Protein AF-B7CBS1-F1 (afdb_monomer)

Foldseek 3Di:
DPDPP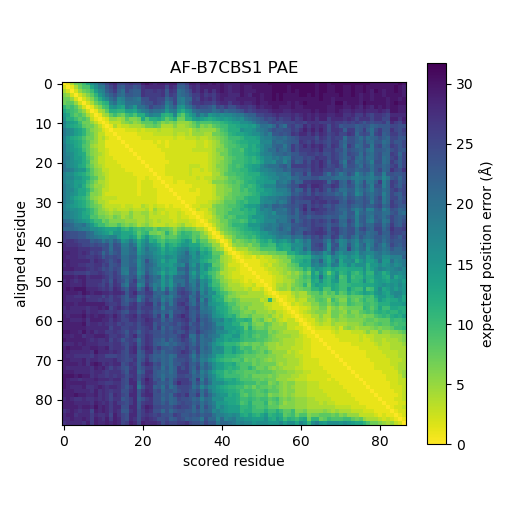DPPPPDDPVNLVVVLVVVVADSCCVVVVDVGRHDPPVVVVVVVVCVVCVVVVVVLVPDDPVVVVVVVVVVVVVVVVVVVVVD

Organism: NCBI:txid518637

Solvent-accessible surface area (backbone atoms only — not comparable to full-atom values): 5311 Å² total; per-residue (Å²): 145,85,86,75,84,71,79,75,69,80,78,5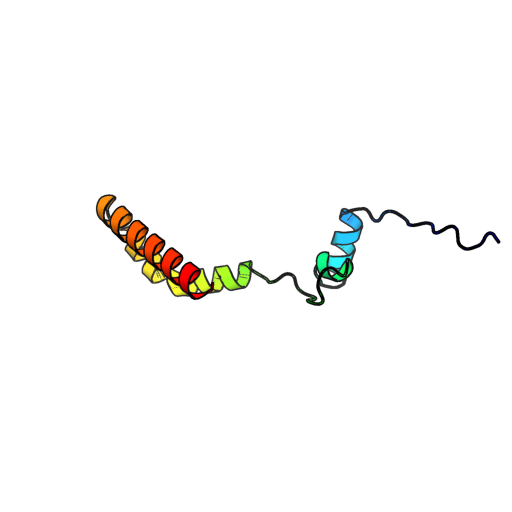1,71,68,59,47,50,54,52,17,60,73,70,69,35,24,58,51,29,77,70,66,77,39,92,53,49,57,62,80,60,58,62,62,56,49,51,50,54,44,65,75,41,42,69,61,52,59,56,58,66,73,50,55,72,70,58,48,50,52,52,51,53,52,51,54,53,52,52,53,54,52,57,60,71,78,105

Sequence (87 aa):
MLLLLWIVRKIEIYELCTLADYFNVSTDYILGRTENKATPDTTSAFESLLVENYSSLKELRNLNLDEKAIVTSIIANCVNLINLKNK

Radius of gyration: 23.12 Å; Cα contacts (8 Å, |Δi|>4): 26; chains: 1; bounding box: 62×30×50 Å

Secondary structure (DSSP, 8-state):
--S---------HHHHHHHHHHHT--HHHHTTS-S-SSPP-HHHHHHHHHHHHHHHHHHHHTS-HHHHHHHHHHHHHHHHHHHHHT-

Structure (mmCIF, N/CA/C/O backbone):
data_AF-B7CBS1-F1
#
_entry.id   AF-B7CBS1-F1
#
loop_
_atom_site.group_PDB
_atom_site.id
_atom_site.type_symbol
_atom_site.label_atom_id
_atom_site.label_alt_id
_atom_site.label_comp_id
_atom_site.label_asym_id
_atom_site.label_entity_id
_atom_site.label_seq_id
_atom_site.pdbx_PDB_ins_code
_atom_site.Cartn_x
_atom_site.Cartn_y
_atom_site.Cartn_z
_atom_site.occupancy
_atom_site.B_iso_or_equiv
_atom_site.auth_seq_id
_atom_site.auth_comp_id
_atom_site.auth_asym_id
_atom_site.auth_atom_id
_atom_site.pdbx_PDB_model_num
ATOM 1 N N . MET A 1 1 ? 43.220 -13.605 -27.002 1.00 59.84 1 MET A N 1
ATOM 2 C CA . MET A 1 1 ? 42.877 -13.280 -25.598 1.00 59.84 1 MET A CA 1
ATOM 3 C C . MET A 1 1 ? 42.615 -11.776 -25.414 1.00 59.84 1 MET A C 1
ATOM 5 O O . MET A 1 1 ? 43.141 -11.214 -24.478 1.00 59.84 1 MET A O 1
ATOM 9 N N . LEU A 1 2 ? 41.826 -11.095 -26.261 1.00 51.53 2 LEU A N 1
ATOM 10 C CA . LEU A 1 2 ? 41.507 -9.659 -26.076 1.00 51.53 2 LEU A CA 1
ATOM 11 C C . LEU A 1 2 ? 40.247 -9.247 -26.879 1.00 51.53 2 LEU A C 1
ATOM 13 O O . LEU A 1 2 ? 40.304 -8.346 -27.702 1.00 51.53 2 LEU A O 1
ATOM 17 N N . LEU A 1 3 ? 39.109 -9.933 -26.708 1.00 52.84 3 LEU A N 1
ATOM 18 C CA . LEU A 1 3 ? 37.845 -9.527 -27.368 1.00 52.84 3 LEU A CA 1
ATOM 19 C C . LEU A 1 3 ? 36.630 -9.467 -26.433 1.00 52.84 3 LEU A C 1
ATOM 21 O O . LEU A 1 3 ? 35.524 -9.187 -26.873 1.00 52.84 3 LEU A O 1
ATOM 25 N N . LEU A 1 4 ? 36.827 -9.685 -25.134 1.00 49.66 4 LEU A N 1
ATOM 26 C CA . LEU A 1 4 ? 35.751 -9.680 -24.141 1.00 49.66 4 LEU A CA 1
ATOM 27 C C . LEU A 1 4 ? 36.109 -8.807 -22.936 1.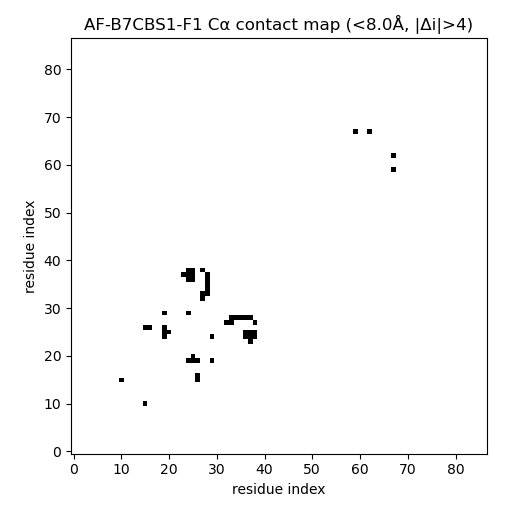00 49.66 4 LEU A C 1
ATOM 29 O O . LEU A 1 4 ? 35.765 -9.134 -21.805 1.00 49.66 4 LEU A O 1
ATOM 33 N N . LEU A 1 5 ? 36.788 -7.675 -23.159 1.00 48.25 5 LEU A N 1
ATOM 34 C CA . LEU A 1 5 ? 36.777 -6.608 -22.159 1.00 48.25 5 LEU A CA 1
ATOM 35 C C . LEU A 1 5 ? 35.447 -5.861 -22.305 1.00 48.25 5 LEU A C 1
ATOM 37 O O . LEU A 1 5 ? 35.346 -4.818 -22.942 1.00 48.25 5 LEU A O 1
ATOM 41 N N . TRP A 1 6 ? 34.411 -6.528 -21.800 1.00 48.47 6 TRP A N 1
ATOM 42 C CA . TRP A 1 6 ? 33.158 -5.981 -21.311 1.00 48.47 6 TRP A CA 1
ATOM 43 C C . TRP A 1 6 ? 33.214 -4.458 -21.120 1.00 48.47 6 TRP A C 1
ATOM 45 O O . TRP A 1 6 ? 33.659 -3.952 -20.089 1.00 48.47 6 TRP A O 1
ATOM 55 N N . ILE A 1 7 ? 32.699 -3.716 -22.099 1.00 53.69 7 ILE A N 1
ATOM 56 C CA . ILE A 1 7 ? 32.161 -2.388 -21.831 1.00 53.69 7 ILE A CA 1
ATOM 57 C C . ILE A 1 7 ? 30.857 -2.664 -21.087 1.00 53.69 7 ILE A C 1
ATOM 59 O O . ILE A 1 7 ? 29.786 -2.736 -21.685 1.00 53.69 7 ILE A O 1
ATOM 63 N N . VAL A 1 8 ? 30.940 -2.878 -19.772 1.00 60.97 8 VAL A N 1
ATOM 64 C CA . VAL A 1 8 ? 29.771 -2.696 -18.910 1.00 60.97 8 VAL A CA 1
ATOM 65 C C . VAL A 1 8 ? 29.527 -1.200 -18.908 1.00 60.97 8 VAL A C 1
ATOM 67 O O . VAL A 1 8 ? 30.038 -0.463 -18.064 1.00 60.97 8 VAL A O 1
ATOM 70 N N . ARG A 1 9 ? 28.828 -0.723 -19.939 1.00 68.75 9 ARG A N 1
ATOM 71 C CA . ARG A 1 9 ? 28.356 0.649 -19.971 1.00 68.75 9 ARG A CA 1
ATOM 72 C C . ARG A 1 9 ? 27.448 0.780 -18.758 1.00 68.75 9 ARG A C 1
ATOM 74 O O . ARG A 1 9 ? 26.441 0.079 -18.669 1.00 68.75 9 ARG A O 1
ATOM 81 N N . LYS A 1 10 ? 27.839 1.615 -17.795 1.00 70.69 10 LYS A N 1
ATOM 82 C CA . LYS A 1 10 ? 26.947 1.965 -16.694 1.00 70.69 10 LYS A CA 1
ATOM 83 C C . LYS A 1 10 ? 25.726 2.620 -17.328 1.00 70.69 10 LYS A C 1
ATOM 85 O O . LYS A 1 10 ? 25.858 3.645 -17.989 1.00 70.69 10 LYS A O 1
ATOM 90 N N . ILE A 1 11 ? 24.584 1.956 -17.210 1.00 76.38 11 ILE A N 1
ATOM 91 C CA . ILE A 1 11 ? 23.298 2.555 -17.536 1.00 76.38 11 ILE A CA 1
ATOM 92 C C . ILE A 1 11 ? 23.027 3.602 -16.462 1.00 76.38 11 ILE A C 1
ATOM 94 O O . ILE A 1 11 ? 23.089 3.304 -15.266 1.00 76.38 11 ILE A O 1
ATOM 98 N N . GLU A 1 12 ? 22.772 4.829 -16.896 1.00 85.62 12 GLU A N 1
ATOM 99 C CA . GLU A 1 12 ? 22.331 5.893 -16.005 1.00 85.62 12 GLU A CA 1
ATOM 100 C C . GLU A 1 12 ? 20.874 5.646 -15.599 1.00 85.62 12 GLU A C 1
ATOM 102 O O . GLU A 1 12 ? 20.084 5.084 -16.362 1.00 85.62 12 GLU A O 1
ATOM 107 N N . ILE A 1 13 ? 20.489 6.095 -14.401 1.00 85.56 13 ILE A N 1
ATOM 108 C CA . ILE A 1 13 ? 19.137 5.872 -13.853 1.00 85.56 13 ILE A CA 1
ATOM 109 C C . ILE A 1 13 ? 18.058 6.365 -14.828 1.00 85.56 13 ILE A C 1
ATOM 111 O O . ILE A 1 13 ? 17.051 5.695 -15.031 1.00 85.56 13 ILE A O 1
ATOM 115 N N . TYR A 1 14 ? 18.296 7.502 -15.484 1.00 87.38 14 TYR A N 1
ATOM 116 C CA . TYR A 1 14 ? 17.371 8.072 -16.462 1.00 87.38 14 TYR A CA 1
ATOM 117 C C . TYR A 1 14 ? 17.155 7.170 -17.689 1.00 87.38 14 TYR A C 1
ATOM 119 O O . TYR A 1 14 ? 16.029 7.022 -18.164 1.00 87.38 14 TYR A O 1
ATOM 127 N N . GLU A 1 15 ? 18.215 6.530 -18.189 1.00 91.12 15 GLU A N 1
ATOM 128 C CA . GLU A 1 15 ? 18.126 5.605 -19.325 1.00 91.12 15 GLU A CA 1
ATOM 129 C C . GLU A 1 15 ? 17.346 4.343 -18.940 1.00 91.12 15 GLU A C 1
ATOM 131 O O . GLU A 1 15 ? 16.548 3.845 -19.732 1.00 91.12 15 GLU A O 1
ATOM 136 N N . LEU A 1 16 ? 17.537 3.857 -17.708 1.00 89.06 16 LEU A N 1
ATOM 137 C CA . LEU A 1 16 ? 16.789 2.723 -17.168 1.00 89.06 16 LEU A CA 1
ATOM 138 C C . LEU A 1 16 ? 15.295 3.038 -17.033 1.00 89.06 16 LEU A C 1
ATOM 140 O O . LEU A 1 16 ? 14.474 2.214 -17.428 1.00 89.06 16 LEU A O 1
ATOM 144 N N . CYS A 1 17 ? 14.945 4.220 -16.516 1.00 87.44 17 CYS A N 1
ATOM 145 C CA . CYS A 1 17 ? 13.554 4.671 -16.438 1.00 87.44 17 CYS A CA 1
ATOM 146 C C . CYS A 1 17 ? 12.931 4.789 -17.833 1.00 87.44 17 CYS A C 1
ATOM 148 O O . CYS A 1 17 ? 11.868 4.237 -18.075 1.00 87.44 17 CYS A O 1
ATOM 150 N N . THR A 1 18 ? 13.642 5.405 -18.782 1.00 89.62 18 THR A N 1
ATOM 151 C CA . THR A 1 18 ? 13.159 5.554 -20.166 1.00 89.62 18 THR A CA 1
ATOM 152 C C . THR A 1 18 ? 12.888 4.197 -20.822 1.00 89.62 18 THR A C 1
ATOM 154 O O . THR A 1 18 ? 11.912 4.028 -21.551 1.00 89.62 18 THR A O 1
ATOM 157 N N . LEU A 1 19 ? 13.744 3.206 -20.558 1.00 90.19 19 LEU A N 1
ATOM 158 C CA . LEU A 1 19 ? 13.568 1.847 -21.059 1.00 90.19 19 LEU A CA 1
ATOM 159 C C . LEU A 1 19 ? 12.365 1.147 -20.409 1.00 90.19 19 LEU A C 1
ATOM 161 O O . LEU A 1 19 ? 11.602 0.473 -21.101 1.00 90.19 19 LEU A O 1
ATOM 165 N N . ALA A 1 20 ? 12.197 1.318 -19.097 1.00 89.31 20 ALA A N 1
ATOM 166 C CA . ALA A 1 20 ? 11.060 0.809 -18.335 1.00 89.31 20 ALA A CA 1
ATOM 167 C C . ALA A 1 20 ? 9.734 1.362 -18.874 1.00 89.31 20 ALA A C 1
ATOM 169 O O . ALA A 1 20 ? 8.828 0.585 -19.180 1.00 89.31 20 ALA A O 1
ATOM 170 N N . ASP A 1 21 ? 9.678 2.673 -19.112 1.00 86.12 21 ASP A N 1
ATOM 171 C CA . ASP A 1 21 ? 8.513 3.355 -19.672 1.00 86.12 21 ASP A CA 1
ATOM 172 C C . ASP A 1 21 ? 8.203 2.870 -21.097 1.00 86.12 21 ASP A C 1
ATOM 174 O O . ASP A 1 21 ? 7.052 2.576 -21.416 1.00 86.12 21 ASP A O 1
ATOM 178 N N . TYR A 1 22 ? 9.224 2.710 -21.951 1.00 90.50 22 TYR A N 1
ATOM 179 C CA . TYR A 1 22 ? 9.049 2.235 -23.330 1.00 90.50 22 TYR A CA 1
ATOM 180 C C . TYR A 1 22 ? 8.420 0.837 -23.403 1.00 90.50 22 TYR A C 1
ATOM 182 O O . TYR A 1 22 ? 7.540 0.587 -24.228 1.00 90.50 22 TYR A O 1
ATOM 190 N N . PHE A 1 23 ? 8.863 -0.082 -22.543 1.00 87.88 23 PHE A N 1
ATOM 191 C CA . PHE A 1 23 ? 8.327 -1.444 -22.485 1.00 87.88 23 PHE A CA 1
ATOM 192 C C . PHE A 1 23 ? 7.097 -1.578 -21.580 1.00 87.88 23 PHE A C 1
ATOM 194 O O . PHE A 1 23 ? 6.527 -2.668 -21.507 1.00 87.88 23 PHE A O 1
ATOM 201 N N . ASN A 1 24 ? 6.677 -0.492 -20.921 1.00 86.50 24 ASN A N 1
ATOM 202 C CA . ASN A 1 24 ? 5.604 -0.465 -19.930 1.00 86.50 24 ASN A CA 1
ATOM 203 C C . ASN A 1 24 ? 5.796 -1.528 -18.827 1.00 86.50 24 ASN A C 1
ATOM 205 O O . ASN A 1 24 ? 4.895 -2.314 -18.522 1.00 86.50 24 ASN A O 1
ATOM 209 N N . VAL A 1 25 ? 7.009 -1.589 -18.271 1.00 87.44 25 VAL A N 1
ATOM 210 C CA . VAL A 1 25 ? 7.407 -2.508 -17.192 1.00 87.44 25 VAL A CA 1
ATOM 211 C C . VAL A 1 25 ? 8.100 -1.753 -16.058 1.00 87.44 25 VAL A C 1
ATOM 213 O O . VAL A 1 25 ? 8.509 -0.611 -16.222 1.00 87.44 25 VAL A O 1
ATOM 216 N N . SER A 1 26 ? 8.276 -2.390 -14.901 1.00 88.94 26 SER A N 1
ATOM 217 C CA . SER A 1 26 ? 9.044 -1.819 -13.793 1.00 88.94 26 SER A CA 1
ATOM 218 C C . SER A 1 26 ? 10.555 -1.859 -14.040 1.00 88.94 26 SER A C 1
ATOM 220 O O . SER A 1 26 ? 11.086 -2.761 -14.695 1.00 88.94 26 SER A O 1
ATOM 222 N N . THR A 1 27 ? 11.287 -0.918 -13.443 1.00 88.56 27 THR A N 1
ATOM 223 C CA . THR A 1 27 ? 12.757 -0.960 -13.423 1.00 88.56 27 THR A CA 1
ATOM 224 C C . THR A 1 27 ? 13.273 -2.198 -12.682 1.00 88.56 27 THR A C 1
ATOM 226 O O . THR A 1 27 ? 14.266 -2.787 -13.104 1.00 88.56 27 THR A O 1
ATOM 229 N N . ASP A 1 28 ? 12.577 -2.660 -11.637 1.00 87.81 28 ASP A N 1
ATOM 230 C CA . ASP A 1 28 ? 12.915 -3.893 -10.916 1.00 87.81 28 ASP A CA 1
ATOM 231 C C . ASP A 1 28 ? 12.777 -5.151 -11.789 1.00 87.81 28 ASP A C 1
ATOM 233 O O . ASP A 1 28 ? 13.582 -6.076 -11.646 1.00 87.81 28 ASP A O 1
ATOM 237 N N . TYR A 1 29 ? 11.820 -5.174 -12.726 1.00 88.06 29 TYR A N 1
ATOM 238 C CA . TYR A 1 29 ? 11.691 -6.236 -13.726 1.00 88.06 29 TYR A CA 1
ATOM 239 C C . TYR 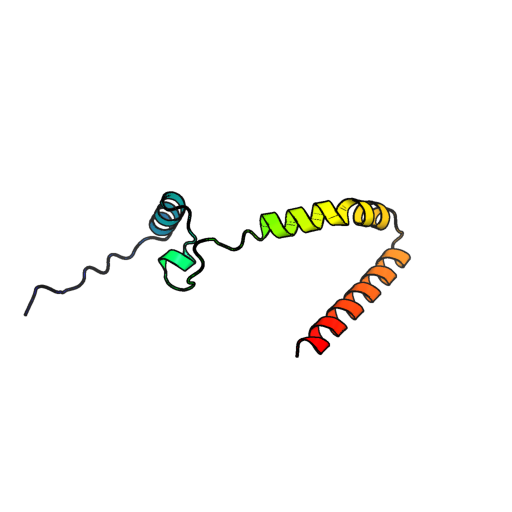A 1 29 ? 12.874 -6.235 -14.701 1.00 88.06 29 TYR A C 1
ATOM 241 O O . TYR A 1 29 ? 13.479 -7.278 -14.940 1.00 88.06 29 TYR A O 1
ATOM 249 N N . ILE A 1 30 ? 13.270 -5.062 -15.213 1.00 87.81 30 ILE A N 1
ATOM 250 C CA . ILE A 1 30 ? 14.442 -4.933 -16.101 1.00 87.81 30 ILE A CA 1
ATOM 251 C C . ILE A 1 30 ? 15.733 -5.351 -15.386 1.00 87.81 30 ILE A C 1
ATOM 253 O O . ILE A 1 30 ? 16.603 -5.979 -15.987 1.00 87.81 30 ILE A O 1
ATOM 257 N N . LEU A 1 31 ? 15.852 -5.036 -14.095 1.00 88.69 31 LEU A N 1
ATOM 258 C CA . LEU A 1 31 ? 16.995 -5.421 -13.266 1.00 88.69 31 LEU A CA 1
ATOM 259 C C . LEU A 1 31 ? 16.947 -6.884 -12.791 1.00 88.69 31 LEU A C 1
ATOM 261 O O . LEU A 1 31 ? 17.856 -7.307 -12.076 1.00 88.69 31 LEU A O 1
ATOM 265 N N . GLY A 1 32 ? 15.912 -7.652 -13.150 1.00 86.94 32 GLY A N 1
ATOM 266 C CA . GLY A 1 32 ? 15.773 -9.060 -1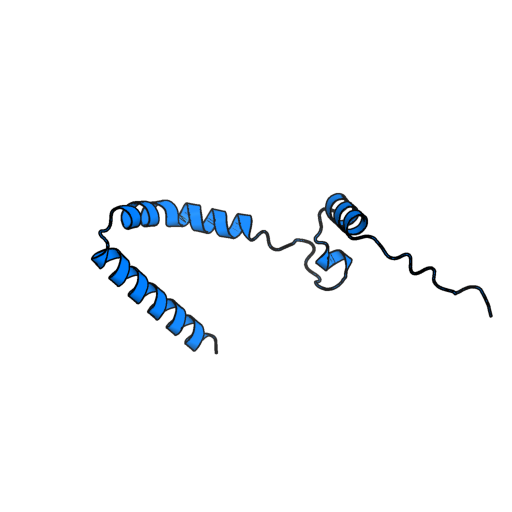2.771 1.00 86.94 32 GLY A CA 1
ATOM 267 C C . GLY A 1 32 ? 15.581 -9.289 -11.269 1.00 86.94 32 GLY A C 1
ATOM 268 O O . GLY A 1 32 ? 15.853 -10.377 -10.771 1.00 86.94 32 GLY A O 1
ATOM 269 N N . ARG A 1 33 ? 15.135 -8.269 -10.527 1.00 83.62 33 ARG A N 1
ATOM 270 C CA . ARG A 1 33 ? 14.829 -8.375 -9.089 1.00 83.62 33 ARG A CA 1
ATOM 271 C C . ARG A 1 33 ? 13.471 -9.022 -8.835 1.00 83.62 33 ARG A C 1
ATOM 273 O O . ARG A 1 33 ? 13.208 -9.481 -7.728 1.00 83.62 33 ARG A O 1
ATOM 280 N N . THR A 1 34 ? 12.611 -9.027 -9.849 1.00 84.31 34 THR A N 1
ATOM 281 C CA . THR A 1 34 ? 11.270 -9.603 -9.817 1.00 84.31 34 THR A CA 1
ATOM 282 C C . THR A 1 34 ? 10.901 -10.154 -11.191 1.00 84.31 34 THR A C 1
ATOM 284 O O . THR A 1 34 ? 11.299 -9.603 -12.215 1.00 84.31 34 THR A O 1
ATOM 287 N N . GLU A 1 35 ? 10.105 -11.221 -11.218 1.00 86.06 35 GLU A N 1
ATOM 288 C CA . GLU A 1 35 ? 9.470 -11.723 -12.445 1.00 86.06 35 GLU A CA 1
ATOM 289 C C . GLU A 1 35 ? 8.189 -10.943 -12.791 1.0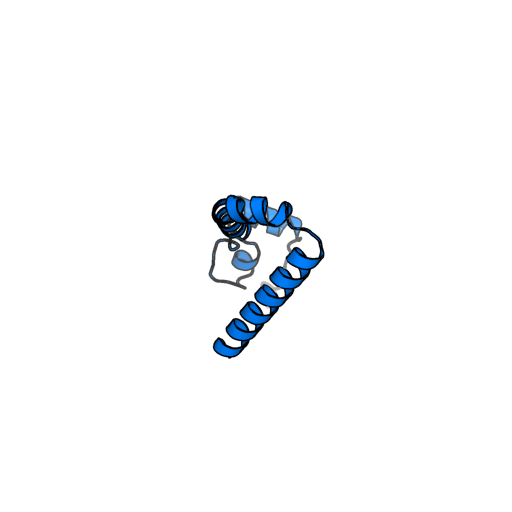0 86.06 35 GLU A C 1
ATOM 291 O O . GLU A 1 35 ? 7.634 -11.088 -13.883 1.00 86.06 35 GLU A O 1
ATOM 296 N N . ASN A 1 36 ? 7.708 -10.091 -11.878 1.00 80.81 36 ASN A N 1
ATOM 297 C CA . ASN A 1 36 ? 6.523 -9.277 -12.108 1.00 80.81 36 ASN A CA 1
ATOM 298 C C . ASN A 1 36 ? 6.849 -8.077 -13.007 1.00 80.81 36 ASN A C 1
ATOM 300 O O . ASN A 1 36 ? 7.592 -7.176 -12.619 1.00 80.81 36 ASN A O 1
ATOM 304 N N . LYS A 1 37 ? 6.253 -8.060 -14.203 1.00 79.50 37 LYS A N 1
ATOM 305 C CA . LYS A 1 37 ? 6.428 -7.003 -15.209 1.00 79.50 37 LYS A CA 1
ATOM 306 C C . LYS A 1 37 ? 5.963 -5.640 -14.720 1.00 79.50 37 LYS A C 1
ATOM 308 O O . LYS A 1 37 ? 6.593 -4.644 -15.049 1.00 79.50 37 LYS A O 1
ATOM 313 N N . ALA A 1 38 ? 4.891 -5.589 -13.938 1.00 70.81 38 ALA A N 1
ATOM 314 C CA . ALA A 1 38 ? 4.362 -4.342 -13.414 1.00 70.81 38 ALA A CA 1
ATOM 315 C C . ALA A 1 38 ? 4.944 -4.065 -12.026 1.00 70.81 38 ALA A C 1
ATOM 317 O O . ALA A 1 38 ? 5.086 -4.972 -11.202 1.00 70.81 38 ALA A O 1
ATOM 318 N N . THR A 1 39 ? 5.218 -2.795 -11.727 1.00 64.94 39 THR A N 1
ATOM 319 C CA . THR A 1 39 ? 5.176 -2.365 -10.328 1.00 64.94 39 THR A CA 1
ATOM 320 C C . THR A 1 39 ? 3.753 -2.639 -9.850 1.00 64.94 39 THR A C 1
ATOM 322 O O . THR A 1 39 ? 2.827 -2.254 -10.569 1.00 64.94 39 THR A O 1
ATOM 325 N N . PRO A 1 40 ? 3.535 -3.311 -8.703 1.00 61.62 40 PRO A N 1
ATOM 326 C CA . PRO A 1 40 ? 2.202 -3.398 -8.128 1.00 61.62 40 PRO A CA 1
ATOM 327 C C . PRO A 1 40 ? 1.656 -1.978 -8.077 1.00 61.62 40 PRO A C 1
ATOM 329 O O . PRO A 1 40 ? 2.280 -1.117 -7.455 1.00 61.62 40 PRO A O 1
ATOM 332 N N . ASP A 1 41 ? 0.573 -1.716 -8.805 1.00 61.12 41 ASP A N 1
ATOM 333 C CA . ASP A 1 41 ? -0.038 -0.397 -8.835 1.00 61.12 41 ASP A CA 1
ATOM 334 C C . ASP A 1 41 ? -0.746 -0.207 -7.495 1.00 61.12 41 ASP A C 1
ATOM 336 O O . ASP A 1 41 ? -1.946 -0.441 -7.336 1.00 61.12 41 ASP A O 1
ATOM 340 N N . THR A 1 42 ? 0.053 0.108 -6.477 1.00 57.47 42 THR A N 1
ATOM 341 C CA . THR A 1 42 ? -0.406 0.377 -5.119 1.00 57.47 42 THR A CA 1
ATOM 342 C C . THR A 1 42 ? -1.367 1.555 -5.120 1.00 57.47 42 THR A C 1
ATOM 344 O O . THR A 1 42 ? -2.246 1.591 -4.267 1.00 57.47 42 THR A O 1
ATOM 347 N N . THR A 1 43 ? -1.265 2.448 -6.110 1.00 57.56 43 THR A N 1
ATOM 348 C CA . THR A 1 43 ? -2.218 3.525 -6.386 1.00 57.56 43 THR A CA 1
ATOM 349 C C . THR A 1 43 ? -3.605 2.965 -6.663 1.00 57.56 43 THR A C 1
ATOM 351 O O . THR A 1 43 ? -4.536 3.334 -5.963 1.00 57.56 43 THR A O 1
ATOM 354 N N . SER A 1 44 ? -3.754 2.004 -7.580 1.00 61.34 44 SER A N 1
ATOM 355 C CA . SER A 1 44 ? -5.067 1.420 -7.913 1.00 61.34 44 SER A CA 1
ATOM 356 C C . SER A 1 44 ? -5.725 0.674 -6.740 1.00 61.34 44 SER A C 1
ATOM 358 O O . SER A 1 44 ? -6.935 0.781 -6.519 1.00 61.34 44 SER A O 1
ATOM 360 N N . ALA A 1 45 ? -4.933 -0.047 -5.939 1.00 63.44 45 ALA A N 1
ATOM 361 C CA . ALA A 1 45 ? -5.422 -0.752 -4.755 1.00 63.44 45 ALA A CA 1
ATOM 362 C C . ALA A 1 45 ? -5.795 0.226 -3.630 1.00 63.44 45 ALA A C 1
ATOM 364 O O . ALA A 1 45 ? -6.811 0.051 -2.958 1.00 63.44 45 ALA A O 1
ATOM 365 N N . PHE A 1 46 ? -4.996 1.277 -3.447 1.00 64.81 46 PHE A N 1
ATOM 366 C CA . PHE A 1 46 ? -5.264 2.346 -2.492 1.00 64.81 46 PHE A CA 1
ATOM 367 C C . PHE A 1 46 ? -6.480 3.186 -2.894 1.00 64.81 46 PHE A C 1
ATOM 369 O O . PHE A 1 46 ? -7.303 3.498 -2.040 1.00 64.81 46 PHE A O 1
ATOM 376 N N . GLU A 1 47 ? -6.638 3.504 -4.178 1.00 65.81 47 GLU A N 1
ATOM 377 C CA . GLU A 1 47 ? -7.805 4.202 -4.720 1.00 65.81 47 GLU A CA 1
ATOM 378 C C . GLU A 1 47 ? -9.074 3.363 -4.576 1.00 65.81 47 GLU A C 1
ATOM 380 O O . GLU A 1 47 ? -10.094 3.886 -4.134 1.00 65.81 47 GLU A O 1
ATOM 385 N N . SER A 1 48 ? -9.005 2.058 -4.848 1.00 71.19 48 SER A N 1
ATOM 386 C CA . SER A 1 48 ? -10.138 1.145 -4.638 1.00 71.19 48 SER A CA 1
ATOM 387 C C . SER A 1 48 ? -10.531 1.082 -3.160 1.00 71.19 48 SER A C 1
ATOM 389 O O . SER A 1 48 ? -11.697 1.279 -2.824 1.00 71.19 48 SER A O 1
ATOM 391 N N . LEU A 1 49 ? -9.553 0.938 -2.256 1.00 72.31 49 LEU A N 1
ATOM 392 C CA . LEU A 1 49 ? -9.788 0.980 -0.809 1.00 72.31 49 LEU A CA 1
ATOM 393 C C . LEU A 1 49 ? -10.359 2.327 -0.352 1.00 72.31 49 LEU A C 1
ATOM 395 O O . LEU A 1 49 ? -11.252 2.360 0.494 1.00 72.31 49 LEU A O 1
ATOM 399 N N . LEU A 1 50 ? -9.871 3.441 -0.898 1.00 65.19 50 LEU A N 1
ATOM 400 C CA . LEU A 1 50 ? -10.393 4.772 -0.604 1.00 65.19 50 LEU A CA 1
ATOM 401 C C . LEU A 1 50 ? -11.844 4.909 -1.050 1.00 65.19 50 LEU A C 1
ATOM 403 O O . LEU A 1 50 ? -12.656 5.376 -0.260 1.00 65.19 50 LEU A O 1
ATOM 407 N N . VAL A 1 51 ? -12.177 4.501 -2.276 1.00 73.94 51 VAL A N 1
ATOM 408 C CA . VAL A 1 51 ? -13.537 4.575 -2.829 1.00 73.94 51 VAL A CA 1
ATOM 409 C C . VAL A 1 51 ? -14.498 3.704 -2.023 1.00 73.94 51 VAL A C 1
ATOM 411 O O . VAL A 1 51 ? -15.570 4.174 -1.643 1.00 73.94 51 VAL A O 1
ATOM 414 N N . GLU A 1 52 ? -14.099 2.476 -1.697 1.00 76.50 52 GLU A N 1
ATOM 415 C CA . GLU A 1 52 ? -14.905 1.538 -0.910 1.00 76.50 52 GLU A CA 1
ATOM 416 C C . GLU A 1 52 ? -15.175 2.042 0.514 1.00 76.50 52 GLU A C 1
ATOM 418 O O . GLU A 1 52 ? -16.265 1.842 1.048 1.00 76.50 52 GLU A O 1
ATOM 423 N N . ASN A 1 53 ? -14.211 2.738 1.124 1.00 75.06 53 ASN A N 1
ATOM 424 C CA . ASN A 1 53 ? -14.300 3.174 2.520 1.00 75.06 53 ASN A CA 1
ATOM 425 C C . ASN A 1 53 ? -14.652 4.665 2.685 1.00 75.06 53 ASN A C 1
ATOM 427 O O . ASN A 1 53 ? -14.845 5.129 3.813 1.00 75.06 53 ASN A O 1
ATOM 431 N N . TYR A 1 54 ? -14.775 5.431 1.593 1.00 71.12 54 TYR A N 1
ATOM 432 C CA . TYR A 1 54 ? -14.955 6.889 1.615 1.00 71.12 54 TYR A CA 1
ATOM 433 C C . TYR A 1 54 ? -16.156 7.329 2.463 1.00 71.12 54 TYR A C 1
ATOM 435 O O . TYR A 1 54 ? -16.064 8.279 3.245 1.00 71.12 54 TYR A O 1
ATOM 443 N N . SER A 1 55 ? -17.277 6.614 2.343 1.00 69.38 55 SER A N 1
ATOM 444 C CA . SER A 1 55 ? -18.519 6.866 3.084 1.00 69.38 55 SER A CA 1
ATOM 445 C C . SER A 1 55 ? -18.297 6.797 4.596 1.00 69.38 55 SER A C 1
ATOM 447 O O . SER A 1 55 ? -18.670 7.713 5.326 1.00 69.38 55 SER A O 1
ATOM 449 N N . SER A 1 56 ? -17.611 5.753 5.055 1.00 76.56 56 SER A N 1
ATOM 450 C CA . SER A 1 56 ? -17.295 5.533 6.467 1.00 76.56 56 SER A CA 1
ATOM 451 C C . SER A 1 56 ? -16.264 6.541 6.986 1.00 76.56 56 SER A C 1
ATOM 453 O O . SER A 1 56 ? -16.390 7.042 8.102 1.00 76.56 56 SER A O 1
ATOM 455 N N . LEU A 1 57 ? -15.278 6.923 6.164 1.00 67.75 57 LEU A N 1
ATOM 456 C CA . LEU A 1 57 ? -14.303 7.967 6.505 1.00 67.75 57 LEU A CA 1
ATOM 457 C C . LEU A 1 57 ? -14.956 9.352 6.653 1.00 67.75 57 LEU A C 1
ATOM 459 O O . LEU A 1 57 ? -14.567 10.141 7.520 1.00 67.75 57 LEU A O 1
ATOM 463 N N . LYS A 1 58 ? -15.974 9.652 5.837 1.00 69.38 58 LYS A N 1
ATOM 464 C CA . LYS A 1 58 ? -16.737 10.904 5.913 1.00 69.38 58 LYS A CA 1
ATOM 465 C C . LYS A 1 58 ? -17.501 11.030 7.231 1.00 69.38 58 LYS A C 1
ATOM 467 O O . LYS A 1 58 ? -17.565 12.133 7.777 1.00 69.38 58 LYS A O 1
ATOM 472 N N . GLU A 1 59 ? -18.042 9.930 7.746 1.00 76.19 59 GLU A N 1
ATOM 473 C CA . GLU A 1 59 ? -18.706 9.892 9.054 1.00 76.19 59 GLU A CA 1
ATOM 474 C C . GLU A 1 59 ? -17.698 10.010 10.204 1.00 76.19 59 GLU A C 1
ATOM 476 O O . GLU A 1 59 ? -17.889 10.836 11.098 1.00 76.19 59 GLU A O 1
ATOM 481 N N . LEU A 1 60 ? -16.561 9.306 10.123 1.00 71.69 60 LEU A N 1
ATOM 482 C CA . LEU A 1 60 ? -15.466 9.418 11.100 1.00 71.69 60 LEU A CA 1
ATOM 483 C C . LEU A 1 60 ? -14.915 10.847 11.227 1.00 71.69 60 LEU A C 1
ATOM 485 O O . LEU A 1 60 ? -14.497 11.268 12.309 1.00 71.69 60 LEU A O 1
ATOM 489 N N . ARG A 1 61 ? -14.922 11.629 10.141 1.00 73.81 61 ARG A N 1
ATOM 490 C CA . ARG A 1 61 ? -14.476 13.031 10.155 1.00 73.81 61 ARG A CA 1
ATOM 491 C C . ARG A 1 61 ? -15.266 13.882 11.154 1.00 73.81 61 ARG A C 1
ATOM 493 O O . ARG A 1 61 ? -14.673 14.770 11.773 1.00 73.81 61 ARG A O 1
ATOM 500 N N . ASN A 1 62 ? -16.560 13.603 11.315 1.00 83.56 62 ASN A N 1
ATOM 501 C CA . ASN A 1 62 ? -17.473 14.379 12.153 1.00 83.56 62 ASN A CA 1
ATOM 502 C C . ASN A 1 62 ? -17.382 14.028 13.649 1.00 83.56 62 ASN A C 1
ATOM 504 O O . ASN A 1 62 ? -18.004 14.714 14.455 1.00 83.56 62 ASN A O 1
ATOM 508 N N . LEU A 1 63 ? -16.606 13.006 14.021 1.00 80.31 63 LEU A N 1
ATOM 509 C CA . LEU A 1 63 ? -16.379 12.638 15.416 1.00 80.31 63 LEU A CA 1
ATOM 510 C C . LEU A 1 63 ? -15.563 13.697 16.171 1.00 80.31 63 LEU A C 1
ATOM 512 O O . LEU A 1 63 ? -14.673 14.354 15.603 1.00 80.31 63 LEU A O 1
ATOM 516 N N . ASN A 1 64 ? -15.829 13.818 17.470 1.00 86.81 64 ASN A N 1
ATOM 517 C CA . ASN A 1 64 ? -15.038 14.634 18.383 1.00 86.81 64 ASN A CA 1
ATOM 518 C C . ASN A 1 64 ? -13.678 13.968 18.701 1.00 86.81 64 ASN A C 1
ATOM 520 O O . ASN A 1 64 ? -13.360 12.881 18.212 1.00 86.81 64 ASN A O 1
ATOM 524 N N . LEU A 1 65 ? -12.825 14.656 19.465 1.00 82.69 65 LEU A N 1
ATOM 525 C CA . LEU A 1 65 ? -11.465 14.179 19.744 1.00 82.69 65 LEU A CA 1
ATOM 526 C C . LEU A 1 65 ? -11.439 12.894 20.586 1.00 82.69 65 LEU A C 1
ATOM 528 O O . LEU A 1 65 ? -10.639 12.006 20.290 1.00 82.69 65 LEU A O 1
ATOM 532 N N . ASP A 1 66 ? -12.325 12.769 21.573 1.00 88.38 66 ASP A N 1
ATOM 533 C CA . ASP A 1 66 ? -12.396 11.595 22.449 1.00 88.38 66 ASP A CA 1
ATOM 534 C C . ASP A 1 66 ? -12.889 10.363 21.676 1.00 88.38 66 ASP A C 1
ATOM 536 O O . ASP A 1 66 ? -12.304 9.282 21.752 1.00 88.38 66 ASP A O 1
ATOM 540 N N . GLU A 1 67 ? -13.910 10.541 20.837 1.00 85.81 67 GLU A N 1
ATOM 541 C CA . GLU A 1 67 ? -14.437 9.497 19.953 1.00 85.81 67 GLU A CA 1
ATOM 542 C C . GLU A 1 67 ? -13.378 9.018 18.949 1.00 85.81 67 GLU A C 1
ATOM 544 O O . GLU A 1 67 ? -13.206 7.814 18.741 1.00 85.81 67 GLU A O 1
ATOM 549 N N . LYS A 1 68 ? -12.604 9.942 18.363 1.00 83.81 68 LYS A N 1
ATOM 550 C CA . LYS A 1 68 ? -11.492 9.604 17.458 1.00 83.81 68 LYS A CA 1
ATOM 551 C C . LYS A 1 68 ? -10.390 8.821 18.162 1.00 83.81 68 LYS A C 1
ATOM 553 O O . LYS A 1 68 ? -9.842 7.888 17.568 1.00 83.81 68 LYS A O 1
ATOM 558 N N . ALA A 1 69 ? -10.069 9.174 19.405 1.00 83.50 69 ALA A N 1
ATOM 559 C CA . ALA A 1 69 ? -9.074 8.458 20.197 1.00 83.50 69 ALA A CA 1
ATOM 560 C C . ALA A 1 69 ? -9.501 7.001 20.431 1.00 83.50 69 ALA A C 1
ATOM 562 O O . ALA A 1 69 ? -8.715 6.086 20.186 1.00 83.50 69 ALA A O 1
ATOM 563 N N . ILE A 1 70 ? -10.769 6.783 20.794 1.00 87.94 70 ILE A N 1
ATOM 564 C CA . ILE A 1 70 ? -11.336 5.445 21.005 1.00 87.94 70 ILE A CA 1
ATOM 565 C C . ILE A 1 70 ? -11.248 4.607 19.723 1.00 87.94 70 ILE A C 1
ATOM 567 O O . ILE A 1 70 ? -10.730 3.489 19.750 1.00 87.94 70 ILE A O 1
ATOM 571 N N . VAL A 1 71 ? -11.694 5.153 18.587 1.00 86.88 71 VAL A N 1
ATOM 572 C CA . VAL A 1 71 ? -11.641 4.452 17.292 1.00 86.88 71 VAL A CA 1
ATOM 573 C C . VAL A 1 71 ? -10.199 4.109 16.907 1.00 86.88 71 VAL A C 1
ATOM 575 O O . VAL A 1 71 ? -9.922 2.987 16.484 1.00 86.88 71 VAL A O 1
ATOM 578 N N . THR A 1 72 ? -9.262 5.036 17.114 1.00 85.19 72 THR A N 1
ATOM 579 C CA . THR A 1 72 ? -7.837 4.819 16.823 1.00 85.19 72 THR A CA 1
ATOM 580 C C . THR A 1 72 ? -7.259 3.680 17.664 1.00 85.19 72 THR A C 1
ATOM 582 O O . THR A 1 72 ? -6.557 2.817 17.133 1.00 85.19 72 THR A O 1
ATOM 585 N N . SER A 1 73 ? -7.586 3.622 18.959 1.00 90.25 73 SER A N 1
ATOM 586 C CA . SER A 1 73 ? -7.156 2.529 19.837 1.00 90.25 73 SER A CA 1
ATOM 587 C C . SER A 1 73 ? -7.720 1.174 19.402 1.00 90.25 73 SER A C 1
ATOM 589 O O . SER A 1 73 ? -6.992 0.181 19.407 1.00 90.25 73 SER A O 1
ATOM 591 N N . ILE A 1 74 ? -8.988 1.122 18.983 1.00 89.25 74 ILE A N 1
ATOM 592 C CA . ILE A 1 74 ? -9.610 -0.112 18.484 1.00 89.25 74 ILE A CA 1
ATOM 593 C C . ILE A 1 74 ? -8.895 -0.595 17.216 1.00 89.25 74 ILE A C 1
ATOM 595 O O . ILE A 1 74 ? -8.504 -1.761 17.146 1.00 89.25 74 ILE A O 1
ATOM 599 N N . ILE A 1 75 ? -8.656 0.298 16.250 1.00 89.94 75 ILE A N 1
ATOM 600 C CA . ILE A 1 75 ? -7.954 -0.036 15.001 1.00 89.94 75 ILE A CA 1
ATOM 601 C C . ILE A 1 75 ? -6.550 -0.576 15.294 1.00 89.94 75 ILE A C 1
ATOM 603 O O . ILE A 1 75 ? -6.175 -1.624 14.767 1.00 89.94 75 ILE A O 1
ATOM 607 N N . ALA A 1 76 ? -5.789 0.092 16.167 1.00 85.94 76 ALA A N 1
ATOM 608 C CA . ALA A 1 76 ? -4.444 -0.342 16.538 1.00 85.94 76 ALA A CA 1
ATOM 609 C C . ALA A 1 76 ? -4.439 -1.762 17.134 1.00 85.94 76 ALA A C 1
ATOM 611 O O . ALA A 1 76 ? -3.608 -2.595 16.763 1.00 85.94 76 ALA A O 1
ATOM 612 N N . ASN A 1 77 ? -5.404 -2.073 18.003 1.00 93.12 77 ASN A N 1
ATOM 613 C CA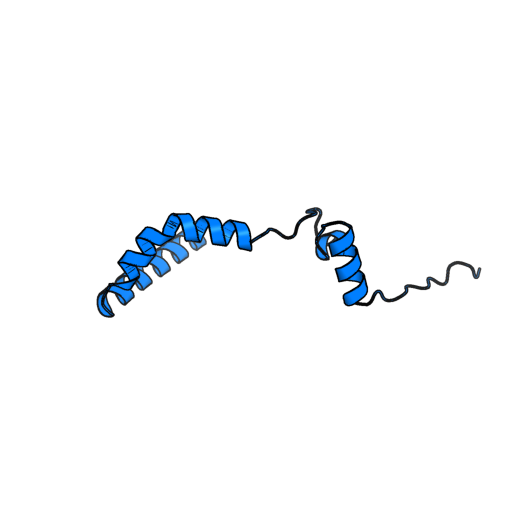 . ASN A 1 77 ? -5.553 -3.410 18.573 1.00 93.12 77 ASN A CA 1
ATOM 614 C C . ASN A 1 77 ? -5.880 -4.459 17.501 1.00 93.12 77 ASN A C 1
ATOM 616 O O . ASN A 1 77 ? -5.273 -5.530 17.493 1.00 93.12 77 ASN A O 1
ATOM 620 N N . CYS A 1 78 ? -6.786 -4.155 16.567 1.00 86.56 78 CYS A N 1
ATOM 621 C CA . CYS A 1 78 ? -7.121 -5.056 15.464 1.00 86.56 78 CYS A CA 1
ATOM 622 C C . CYS A 1 78 ? -5.906 -5.362 14.577 1.00 86.56 78 CYS A C 1
ATOM 624 O O . CYS A 1 78 ? -5.659 -6.526 14.263 1.00 86.56 78 CYS A O 1
ATOM 626 N N . VAL A 1 79 ? -5.116 -4.345 14.218 1.00 88.88 79 VAL A N 1
ATOM 627 C CA . VAL A 1 79 ? -3.890 -4.522 13.422 1.00 88.88 79 VAL A CA 1
ATOM 628 C C . VAL A 1 79 ? -2.891 -5.419 14.154 1.00 88.88 79 VAL A C 1
ATOM 630 O O . VAL A 1 79 ? -2.351 -6.355 13.563 1.00 88.88 79 VAL A O 1
ATOM 633 N N . ASN A 1 80 ? -2.691 -5.196 15.455 1.00 90.38 80 ASN A N 1
ATOM 634 C CA . ASN A 1 80 ? -1.807 -6.031 16.267 1.00 90.38 80 ASN A CA 1
ATOM 635 C C . ASN A 1 80 ? -2.265 -7.497 16.298 1.00 90.38 80 ASN A C 1
ATOM 637 O O . ASN A 1 80 ? -1.440 -8.394 16.139 1.00 90.38 80 ASN A O 1
ATOM 641 N N . LEU A 1 81 ? -3.568 -7.755 16.440 1.00 91.50 81 LEU A N 1
ATOM 642 C CA . LEU A 1 81 ? -4.117 -9.114 16.416 1.00 91.50 81 LEU A CA 1
ATOM 643 C C . LEU A 1 81 ? -3.909 -9.811 15.064 1.00 91.50 81 LEU A C 1
ATOM 645 O O . LEU A 1 81 ? -3.560 -10.990 15.034 1.00 91.50 81 LEU A O 1
ATOM 649 N N . ILE A 1 82 ? -4.082 -9.093 13.951 1.00 90.19 82 ILE A N 1
ATOM 650 C CA . ILE A 1 82 ? -3.824 -9.632 12.606 1.00 90.19 82 ILE A CA 1
ATOM 651 C C . ILE A 1 82 ? -2.345 -10.002 12.458 1.00 90.19 82 ILE A C 1
ATOM 653 O O . ILE A 1 82 ? -2.027 -11.106 12.017 1.00 90.19 82 ILE A O 1
ATOM 657 N N . ASN A 1 83 ? -1.442 -9.118 12.886 1.00 84.50 83 ASN A N 1
ATOM 658 C CA . ASN A 1 83 ? -0.001 -9.364 12.830 1.00 84.50 83 ASN A CA 1
ATOM 659 C C . ASN A 1 83 ? 0.421 -10.569 13.683 1.00 84.50 83 ASN A C 1
ATOM 661 O O . ASN A 1 83 ? 1.317 -11.308 13.286 1.00 84.50 83 ASN A O 1
ATOM 665 N N . LEU A 1 84 ? -0.237 -10.794 14.824 1.00 89.12 84 LEU A N 1
ATOM 666 C CA . LEU A 1 84 ? -0.009 -11.978 15.655 1.00 89.12 84 LEU A CA 1
ATOM 667 C C . LEU A 1 84 ? -0.503 -13.269 14.994 1.00 89.12 84 LEU A C 1
ATOM 669 O O . LEU A 1 84 ? 0.120 -14.306 15.176 1.00 89.12 84 LEU A O 1
ATOM 673 N N . LYS A 1 85 ? -1.603 -13.217 14.235 1.00 85.00 85 LYS A N 1
ATOM 674 C CA . LYS A 1 85 ? -2.159 -14.385 13.534 1.00 85.00 85 LYS A CA 1
ATOM 675 C 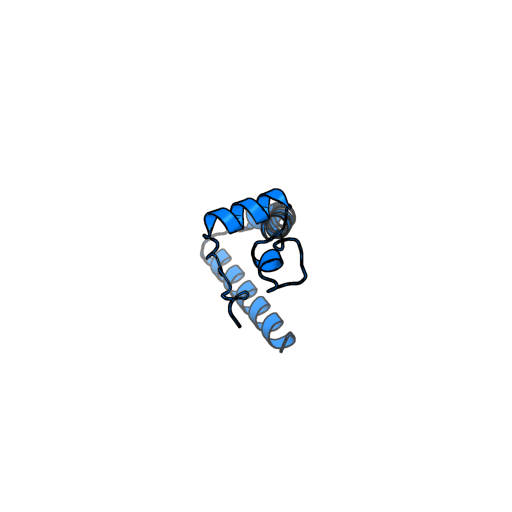C . LYS A 1 85 ? -1.327 -14.799 12.313 1.00 85.00 85 LYS A C 1
ATOM 677 O O . LYS A 1 85 ? -1.347 -15.964 11.935 1.00 85.00 85 LYS A O 1
ATOM 682 N N . ASN A 1 86 ? -0.627 -13.850 11.694 1.00 76.25 86 ASN A N 1
ATOM 683 C CA . ASN A 1 86 ? 0.208 -14.078 10.510 1.00 76.25 86 ASN A CA 1
ATOM 684 C C . ASN A 1 86 ? 1.650 -14.515 10.848 1.00 76.25 86 ASN A C 1
ATOM 686 O O . ASN A 1 86 ? 2.488 -14.573 9.948 1.00 76.25 86 ASN A O 1
ATOM 690 N N . LYS A 1 87 ? 1.943 -14.781 12.126 1.00 60.84 87 LYS A N 1
ATOM 691 C CA . LYS A 1 87 ? 3.240 -15.229 12.643 1.00 60.84 87 LYS A CA 1
ATOM 692 C C . LYS A 1 87 ? 3.162 -16.687 13.081 1.00 60.84 87 LYS A C 1
ATOM 694 O O . LYS A 1 87 ? 4.175 -17.391 12.884 1.00 60.84 87 LYS A O 1
#
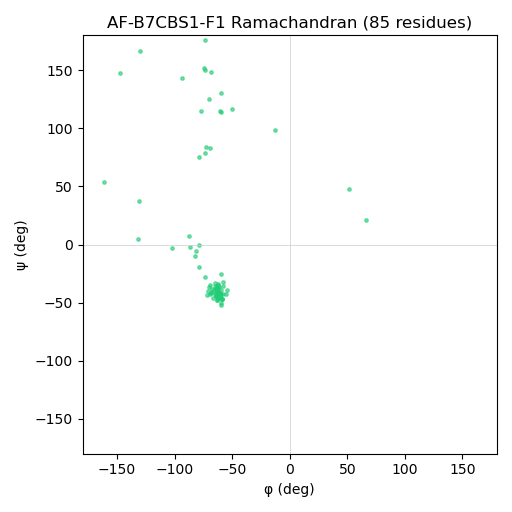
InterPro domains:
  IPR010982 Lambda repressor-like, DNA-binding domain superfamily [G3DSA:1.10.260.40] (8-39)

Mean predicted aligned error: 15.32 Å

pLDDT: mean 77.83, std 12.29, range [48.25, 93.12]